Protein AF-A0A929SAN9-F1 (afdb_monomer_lite)

Secondary structure (DSSP, 8-state):
-EEEE-GGGHHHHHHTT--EEEEEETTHHHHH-SSPPEETTEE---EEEEE-PPP-

pLDDT: mean 95.77, std 5.25, range [64.69, 98.62]

Sequence (56 aa):
MIVGTTENNIPFYVKQGFDKYLKTVKNFFVDNYNEELFDGDLKCSDMYYYEKFLKK

Foldseek 3Di:
DKDKDFPVCVVVVVVVAQVAWDDKDFQPCVVPDPDFDDDVPDTGGMITMTDGDDDD

Radius of gyration: 12.28 Å; chains: 1; bounding box: 35×19×30 Å

Structure (mmCIF, N/CA/C/O backbone):
data_AF-A0A929SAN9-F1
#
_entry.id   AF-A0A929SAN9-F1
#
loop_
_atom_site.group_PDB
_atom_site.id
_atom_site.type_symbol
_atom_site.label_atom_id
_atom_site.label_alt_id
_atom_site.label_comp_id
_atom_site.label_asym_id
_atom_site.label_entity_id
_atom_site.label_seq_id
_atom_site.pdbx_PDB_ins_code
_atom_site.Cartn_x
_atom_site.Cartn_y
_atom_site.Cartn_z
_atom_site.occupancy
_atom_site.B_iso_or_equiv
_atom_site.auth_seq_id
_atom_site.auth_comp_id
_atom_site.auth_asym_id
_atom_site.auth_atom_id
_atom_site.pdbx_PDB_model_num
ATOM 1 N N . MET A 1 1 ? -15.435 0.210 5.320 1.00 95.56 1 MET A N 1
ATOM 2 C CA . MET A 1 1 ? -15.030 0.639 3.961 1.00 95.56 1 MET A CA 1
ATOM 3 C C . MET A 1 1 ? -13.570 0.272 3.778 1.00 95.56 1 MET A C 1
ATOM 5 O O . MET A 1 1 ? -12.827 0.451 4.732 1.00 95.56 1 MET A O 1
ATOM 9 N N . ILE A 1 2 ? -13.179 -0.250 2.614 1.00 97.44 2 ILE A N 1
ATOM 10 C CA . ILE A 1 2 ? -11.804 -0.693 2.322 1.00 97.44 2 ILE A CA 1
ATOM 11 C C . ILE A 1 2 ? -11.225 0.198 1.220 1.00 97.44 2 ILE A C 1
ATOM 13 O O . ILE A 1 2 ? -11.957 0.587 0.311 1.00 97.44 2 ILE A O 1
ATOM 17 N N . VAL A 1 3 ? -9.932 0.499 1.301 1.00 97.88 3 VAL A N 1
ATOM 18 C CA . VAL A 1 3 ? -9.165 1.167 0.246 1.00 97.88 3 VAL A CA 1
ATOM 19 C C . VAL A 1 3 ? -7.901 0.371 -0.060 1.00 97.88 3 VAL A C 1
ATOM 21 O O . VAL A 1 3 ? -7.271 -0.147 0.859 1.00 97.88 3 VAL A O 1
ATOM 24 N N . GLY A 1 4 ? -7.564 0.253 -1.345 1.00 97.94 4 GLY A N 1
ATOM 25 C CA . GLY A 1 4 ? -6.250 -0.184 -1.815 1.00 97.94 4 GLY A CA 1
ATOM 26 C C . GLY A 1 4 ? -5.422 1.041 -2.203 1.00 97.94 4 GLY A C 1
ATOM 27 O O . GLY A 1 4 ? -5.948 1.939 -2.858 1.00 97.94 4 GLY A O 1
ATOM 28 N N . THR A 1 5 ? -4.162 1.106 -1.778 1.00 97.50 5 THR A N 1
ATOM 29 C CA . THR A 1 5 ? -3.271 2.245 -2.030 1.00 97.50 5 THR A CA 1
ATOM 30 C C . THR A 1 5 ? -1.833 1.810 -2.319 1.00 97.50 5 THR A C 1
ATOM 32 O O . THR A 1 5 ? -1.427 0.702 -1.962 1.00 97.50 5 THR A O 1
ATOM 35 N N . THR A 1 6 ? -1.059 2.705 -2.941 1.00 96.81 6 THR A N 1
ATOM 36 C CA . THR A 1 6 ? 0.409 2.640 -3.014 1.00 96.81 6 THR A CA 1
ATOM 37 C C . THR A 1 6 ? 1.033 3.035 -1.674 1.00 96.81 6 THR A C 1
ATOM 39 O O . THR A 1 6 ? 0.381 3.683 -0.848 1.00 96.81 6 THR A O 1
ATOM 42 N N . GLU A 1 7 ? 2.296 2.660 -1.467 1.00 95.69 7 GLU A N 1
ATOM 43 C CA . GLU A 1 7 ? 3.043 2.892 -0.223 1.00 95.69 7 GLU A CA 1
ATOM 44 C C . GLU A 1 7 ? 3.109 4.379 0.169 1.00 95.69 7 GLU A C 1
ATOM 46 O O . GLU A 1 7 ? 2.720 4.741 1.281 1.00 95.69 7 GLU A O 1
ATOM 51 N N . ASN A 1 8 ? 3.490 5.259 -0.764 1.00 96.69 8 ASN A N 1
ATOM 52 C CA . ASN A 1 8 ? 3.604 6.703 -0.514 1.00 96.69 8 ASN A CA 1
ATOM 53 C C . ASN A 1 8 ? 2.273 7.368 -0.128 1.00 96.69 8 ASN A C 1
ATOM 55 O O . ASN A 1 8 ? 2.263 8.392 0.555 1.00 96.69 8 ASN A O 1
ATOM 59 N N . ASN A 1 9 ? 1.141 6.777 -0.515 1.00 96.06 9 ASN A N 1
ATOM 60 C CA . ASN A 1 9 ? -0.188 7.306 -0.216 1.00 96.06 9 ASN A CA 1
ATOM 61 C C . ASN A 1 9 ? -0.778 6.785 1.108 1.00 96.06 9 ASN A C 1
ATOM 63 O O . ASN A 1 9 ? -1.799 7.305 1.566 1.00 96.06 9 ASN A O 1
ATOM 67 N N . ILE A 1 10 ? -0.139 5.818 1.782 1.00 97.25 10 ILE A N 1
ATOM 68 C CA . ILE A 1 10 ? -0.601 5.302 3.085 1.00 97.25 10 ILE A CA 1
ATOM 69 C C . ILE A 1 10 ? -0.805 6.432 4.114 1.00 97.25 10 ILE A C 1
ATOM 71 O O . ILE A 1 10 ? -1.887 6.487 4.710 1.00 97.25 10 ILE A O 1
ATOM 75 N N . PRO A 1 11 ? 0.135 7.385 4.315 1.00 97.62 11 PRO A N 1
ATOM 76 C CA . PRO A 1 11 ? -0.045 8.449 5.305 1.00 97.62 11 PRO A CA 1
ATOM 77 C C . PRO A 1 11 ? -1.272 9.329 5.041 1.00 97.62 11 PRO A C 1
ATOM 79 O O . PRO A 1 11 ? -1.901 9.808 5.988 1.00 97.62 11 PRO A O 1
ATOM 82 N N . PHE A 1 12 ? -1.637 9.542 3.772 1.00 97.62 12 PHE A N 1
ATOM 83 C CA . PHE A 1 12 ? -2.849 10.272 3.411 1.00 97.62 12 PHE A CA 1
ATOM 84 C C . PHE A 1 12 ? -4.098 9.511 3.870 1.00 97.62 12 PHE A C 1
ATOM 86 O O . PHE A 1 12 ? -4.928 10.076 4.582 1.00 97.62 12 PHE A O 1
ATOM 93 N N . TYR A 1 13 ? -4.215 8.222 3.539 1.00 97.69 13 TYR A N 1
ATOM 94 C CA . TYR A 1 13 ? -5.390 7.420 3.894 1.00 97.69 13 TYR A CA 1
ATOM 95 C C . TYR A 1 13 ? -5.525 7.175 5.400 1.00 97.69 13 TYR A C 1
ATOM 97 O O . TYR A 1 13 ? -6.642 7.246 5.923 1.00 97.69 13 TYR A O 1
ATOM 105 N N . VAL A 1 14 ? -4.411 7.000 6.116 1.00 97.31 14 VAL A N 1
ATOM 106 C CA . VAL A 1 14 ? -4.406 6.921 7.586 1.00 97.31 14 VAL A CA 1
ATOM 107 C C . VAL A 1 14 ? -4.966 8.209 8.199 1.00 97.31 14 VAL A C 1
ATOM 109 O O . VAL A 1 14 ? -5.844 8.142 9.057 1.00 97.31 14 VAL A O 1
ATOM 112 N N . LYS A 1 15 ? -4.569 9.395 7.704 1.00 97.50 15 LYS A N 1
ATOM 113 C CA . LYS A 1 15 ? -5.147 10.683 8.150 1.00 97.50 15 LYS A CA 1
ATOM 114 C C . LYS A 1 15 ? -6.653 10.800 7.874 1.00 97.50 15 LYS A C 1
ATOM 116 O O . LYS A 1 15 ? -7.3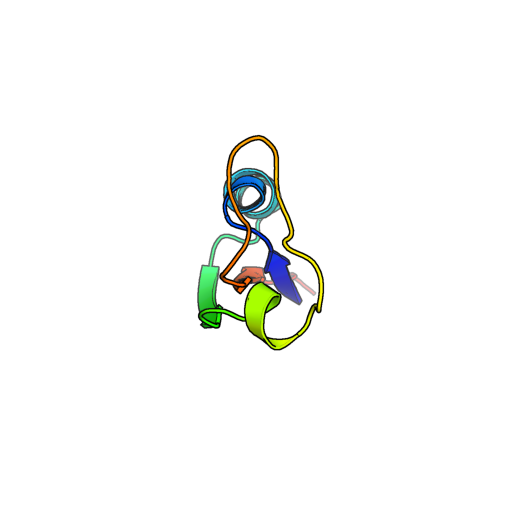46 11.494 8.608 1.00 97.50 15 LYS A O 1
ATOM 121 N N . GLN A 1 16 ? -7.167 10.119 6.848 1.00 96.19 16 GLN A N 1
ATOM 122 C CA . GLN A 1 16 ? -8.602 10.055 6.520 1.00 96.19 16 GLN A CA 1
ATOM 123 C C . GLN A 1 16 ? -9.369 8.963 7.299 1.00 96.19 16 GLN A C 1
ATOM 125 O O . GLN A 1 16 ? -10.549 8.703 7.018 1.00 96.19 16 GLN A O 1
ATOM 130 N N . GLY A 1 17 ? -8.707 8.311 8.260 1.00 96.56 17 GLY A N 1
ATOM 131 C CA . GLY A 1 17 ? -9.281 7.313 9.158 1.00 96.56 17 GLY A CA 1
ATOM 132 C C . GLY A 1 17 ? -9.213 5.870 8.659 1.00 96.56 17 GLY A C 1
ATOM 133 O O . GLY A 1 17 ? -9.824 5.010 9.280 1.00 96.56 17 GLY A O 1
ATOM 134 N N . PHE A 1 18 ? -8.520 5.583 7.552 1.00 97.88 18 PHE A N 1
ATOM 135 C CA . PHE A 1 18 ? -8.208 4.210 7.129 1.00 97.88 18 PHE A CA 1
ATOM 136 C C . PHE A 1 18 ? -6.937 3.729 7.835 1.00 97.88 18 PHE A C 1
ATOM 138 O O . PHE A 1 18 ? -5.873 3.634 7.232 1.00 97.88 18 PHE A O 1
ATOM 145 N N . ASP A 1 19 ? -7.035 3.489 9.138 1.00 96.25 19 ASP A N 1
ATOM 146 C CA . ASP A 1 19 ? -5.904 3.178 10.019 1.00 96.25 19 ASP A CA 1
ATOM 147 C C . ASP A 1 19 ? -5.746 1.681 10.323 1.00 96.25 19 ASP A C 1
ATOM 149 O O . ASP A 1 19 ? -4.696 1.252 10.806 1.00 96.25 19 ASP A O 1
ATOM 153 N N . LYS A 1 20 ? -6.741 0.854 9.989 1.00 97.56 20 LYS A N 1
ATOM 154 C CA . LYS A 1 20 ? -6.664 -0.591 10.187 1.00 97.56 20 LYS A CA 1
ATOM 155 C C . LYS A 1 20 ? -6.116 -1.286 8.947 1.00 97.56 20 LYS A C 1
ATOM 157 O O . LYS A 1 20 ? -6.799 -1.412 7.935 1.00 97.56 20 LYS A O 1
ATOM 162 N N . TYR A 1 21 ? -4.882 -1.770 9.042 1.00 97.88 21 TYR A N 1
ATOM 163 C CA . TYR A 1 21 ? -4.273 -2.610 8.011 1.00 97.88 21 TYR A CA 1
ATOM 164 C C . TYR A 1 21 ? -5.044 -3.929 7.846 1.00 97.88 21 TYR A C 1
ATOM 166 O O . TYR A 1 21 ? -5.384 -4.586 8.832 1.00 97.88 21 TYR A O 1
ATOM 174 N N . LEU A 1 22 ? -5.295 -4.319 6.595 1.00 97.88 22 LEU A N 1
ATOM 175 C CA . LEU A 1 22 ? -5.984 -5.559 6.243 1.00 97.88 22 LEU A CA 1
ATOM 176 C C . LEU A 1 22 ? -5.022 -6.586 5.638 1.00 97.88 22 LEU A C 1
ATOM 178 O O . LEU A 1 22 ? -4.92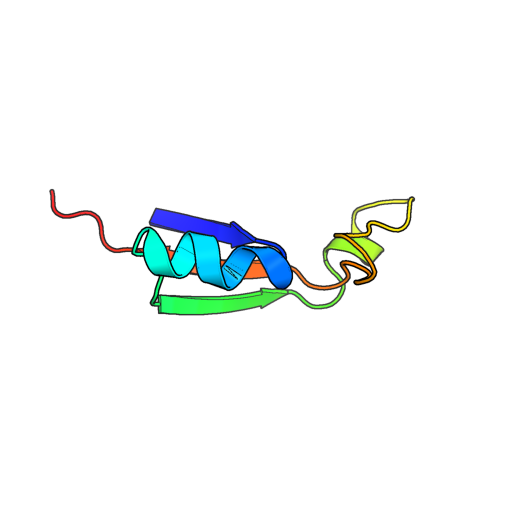0 -7.704 6.137 1.00 97.88 22 LEU A O 1
ATOM 182 N N . LYS A 1 23 ? -4.353 -6.227 4.536 1.00 98.31 23 LYS A N 1
ATOM 183 C CA . LYS A 1 23 ? -3.390 -7.085 3.829 1.00 98.31 23 LYS A CA 1
ATOM 184 C C . LYS A 1 23 ? -2.567 -6.291 2.817 1.00 98.31 23 LYS A C 1
ATOM 186 O O . LYS A 1 23 ? -3.011 -5.253 2.332 1.00 98.31 23 LYS A O 1
ATOM 191 N N . THR A 1 24 ? -1.446 -6.864 2.402 1.00 98.56 24 THR A N 1
ATOM 192 C CA . THR A 1 24 ? -0.678 -6.438 1.231 1.00 98.56 24 THR A CA 1
ATOM 193 C C . THR A 1 24 ? -0.745 -7.531 0.175 1.00 98.56 24 THR A C 1
ATOM 195 O O . THR A 1 24 ? -0.563 -8.709 0.483 1.00 98.56 24 THR A O 1
ATOM 198 N N . VAL A 1 25 ? -1.002 -7.146 -1.072 1.00 98.50 25 VAL A N 1
ATOM 199 C CA . VAL A 1 25 ? -0.868 -8.029 -2.233 1.00 98.50 25 VAL A CA 1
ATOM 200 C C . VAL A 1 25 ? 0.457 -7.696 -2.902 1.00 98.50 25 VAL A C 1
ATOM 202 O O . VAL A 1 25 ? 0.621 -6.604 -3.449 1.00 98.50 25 VAL A O 1
ATOM 205 N N . LYS A 1 26 ? 1.412 -8.621 -2.793 1.00 98.25 26 LYS A N 1
ATOM 206 C CA . LYS A 1 26 ? 2.752 -8.464 -3.361 1.00 98.25 26 LYS A CA 1
ATOM 207 C C . LYS A 1 26 ? 2.700 -8.459 -4.884 1.00 98.25 26 LYS A C 1
ATOM 209 O O . LYS A 1 26 ? 1.907 -9.203 -5.449 1.00 98.25 26 LYS A O 1
ATOM 214 N N . ASN A 1 27 ? 3.526 -7.619 -5.509 1.00 97.50 27 ASN A N 1
ATOM 215 C CA . ASN A 1 27 ? 3.660 -7.470 -6.964 1.00 97.50 27 ASN A CA 1
ATOM 216 C C . ASN A 1 27 ? 2.364 -7.154 -7.723 1.00 97.50 27 ASN A C 1
ATOM 218 O O . ASN A 1 27 ? 2.342 -7.249 -8.944 1.00 97.50 27 ASN A O 1
ATOM 222 N N . PHE A 1 28 ? 1.299 -6.720 -7.042 1.00 98.31 28 PHE A N 1
ATOM 223 C CA . PHE A 1 28 ? 0.018 -6.425 -7.680 1.00 98.31 28 PHE A CA 1
ATOM 224 C C . PHE A 1 28 ? 0.170 -5.521 -8.910 1.00 98.31 28 PHE A C 1
ATOM 226 O O . PHE A 1 28 ? -0.403 -5.806 -9.954 1.00 98.31 28 PHE A O 1
ATOM 233 N N . PHE A 1 29 ? 0.955 -4.451 -8.816 1.00 97.50 29 PHE A N 1
ATOM 234 C CA . PHE A 1 29 ? 1.118 -3.531 -9.938 1.00 97.50 29 PHE A CA 1
ATOM 235 C C . PHE A 1 29 ? 1.976 -4.119 -11.063 1.00 97.50 29 PHE A C 1
ATOM 237 O O . PHE A 1 29 ? 1.666 -3.900 -12.226 1.00 97.50 29 PHE A O 1
ATOM 244 N N . VAL A 1 30 ? 2.991 -4.921 -10.732 1.00 97.12 30 VAL A N 1
ATOM 245 C CA . VAL A 1 30 ? 3.850 -5.596 -11.721 1.00 97.12 30 VAL A CA 1
ATOM 246 C C . VAL A 1 30 ? 3.078 -6.679 -12.478 1.00 97.12 30 VAL A C 1
ATOM 248 O O . VAL A 1 30 ? 3.247 -6.833 -13.680 1.00 97.12 30 VAL A O 1
ATOM 251 N N . ASP A 1 31 ? 2.207 -7.407 -11.784 1.00 98.19 31 ASP A N 1
ATOM 252 C CA . ASP A 1 31 ? 1.473 -8.535 -12.357 1.00 98.19 31 ASP A CA 1
ATOM 253 C C . ASP A 1 31 ? 0.252 -8.090 -13.179 1.00 98.19 31 ASP A C 1
ATOM 255 O O . ASP A 1 31 ? -0.228 -8.838 -14.029 1.00 98.19 31 ASP A O 1
ATOM 259 N N . ASN A 1 32 ? -0.286 -6.892 -12.911 1.00 97.81 32 ASN A N 1
ATOM 260 C CA . ASN A 1 32 ? -1.539 -6.414 -13.514 1.00 97.81 32 ASN A CA 1
ATOM 261 C C . ASN A 1 32 ? -1.352 -5.272 -14.525 1.00 97.81 32 ASN A C 1
ATOM 263 O O . ASN A 1 32 ? -2.310 -4.931 -15.221 1.00 97.81 32 ASN A O 1
ATOM 267 N N . TYR A 1 33 ? -0.159 -4.681 -14.626 1.00 96.88 33 TYR A N 1
ATOM 268 C CA . TYR A 1 33 ? 0.139 -3.604 -15.570 1.00 96.88 33 TYR A CA 1
ATOM 269 C C . TYR A 1 33 ? 1.378 -3.948 -16.395 1.00 96.88 33 TYR A C 1
ATOM 271 O O . TYR A 1 33 ? 2.379 -4.421 -15.870 1.00 96.88 33 TYR A O 1
ATOM 279 N N . ASN A 1 34 ? 1.313 -3.682 -17.702 1.00 96.94 34 ASN A N 1
ATOM 280 C CA . ASN A 1 34 ? 2.434 -3.941 -18.614 1.00 96.94 34 ASN A CA 1
ATOM 281 C C . ASN A 1 34 ? 3.575 -2.925 -18.450 1.00 96.94 34 ASN A C 1
ATOM 283 O O . ASN A 1 34 ? 4.711 -3.210 -18.821 1.00 96.94 34 ASN A O 1
ATOM 287 N N . GLU A 1 35 ? 3.261 -1.733 -17.945 1.00 96.00 35 GLU A N 1
ATOM 288 C CA . GLU A 1 35 ? 4.218 -0.650 -17.736 1.00 96.00 35 GLU A CA 1
ATOM 289 C C . GLU A 1 35 ? 4.613 -0.557 -16.265 1.00 96.00 35 GLU A C 1
ATOM 291 O O . GLU A 1 35 ? 3.811 -0.814 -15.364 1.00 96.00 35 GLU A O 1
ATOM 296 N N . GLU A 1 36 ? 5.856 -0.150 -16.020 1.00 95.56 36 GLU A N 1
ATOM 297 C CA . GLU A 1 36 ? 6.315 0.127 -14.667 1.00 95.56 36 GLU A CA 1
ATOM 298 C C . GLU A 1 36 ? 5.662 1.405 -14.137 1.00 95.56 36 GLU A C 1
ATOM 300 O O . GLU A 1 36 ? 5.721 2.466 -14.759 1.00 95.56 36 GLU A O 1
ATOM 305 N N . LEU A 1 37 ? 5.054 1.301 -12.957 1.00 96.12 37 LEU A N 1
ATOM 306 C CA . LEU A 1 37 ? 4.414 2.425 -12.2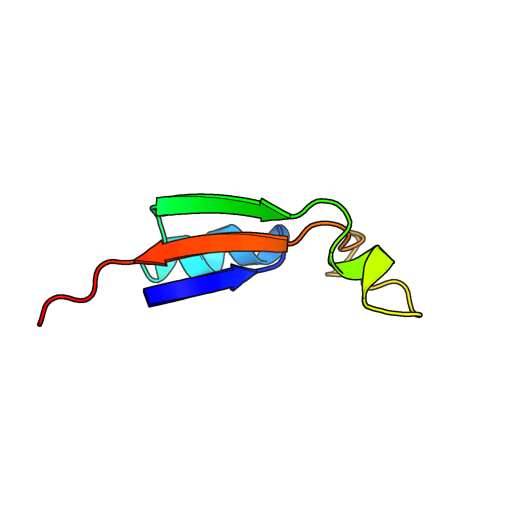88 1.00 96.12 37 LEU A CA 1
ATOM 307 C C . LEU A 1 37 ? 5.355 3.009 -11.236 1.00 96.12 37 LEU A C 1
ATOM 309 O O . LEU A 1 37 ? 5.931 2.272 -10.435 1.00 96.12 37 LEU A O 1
ATOM 313 N N . PHE A 1 38 ? 5.461 4.336 -11.212 1.00 95.44 38 PHE A N 1
ATOM 314 C CA . PHE A 1 38 ? 6.281 5.076 -10.256 1.00 95.44 38 PHE A CA 1
ATOM 315 C C . PHE A 1 38 ? 5.460 6.159 -9.551 1.00 95.44 38 PHE A C 1
ATOM 317 O O . PHE A 1 38 ? 4.637 6.834 -10.170 1.00 95.44 38 PHE A O 1
ATOM 324 N N . ASP A 1 39 ? 5.698 6.320 -8.253 1.00 92.12 39 ASP A N 1
ATOM 325 C CA . ASP A 1 39 ? 5.152 7.375 -7.399 1.00 92.12 39 ASP A CA 1
ATOM 326 C C . ASP A 1 39 ? 6.337 8.193 -6.861 1.00 92.12 39 ASP A C 1
ATOM 328 O O . ASP A 1 39 ? 6.981 7.828 -5.874 1.00 92.12 39 ASP A O 1
ATOM 332 N N . GLY A 1 40 ? 6.711 9.245 -7.596 1.00 91.50 40 GLY A N 1
ATOM 333 C CA . GLY A 1 40 ? 8.012 9.900 -7.434 1.00 91.50 40 GLY A CA 1
ATOM 334 C C . GLY A 1 40 ? 9.151 8.964 -7.848 1.00 91.50 40 GLY A C 1
ATOM 335 O O . GLY A 1 40 ? 9.105 8.373 -8.923 1.00 91.50 40 GLY A O 1
ATOM 336 N N . ASP A 1 41 ? 10.148 8.800 -6.979 1.00 94.75 41 ASP A N 1
ATOM 337 C CA . ASP A 1 41 ? 11.285 7.896 -7.210 1.00 94.75 41 ASP A CA 1
ATOM 338 C C . ASP A 1 41 ? 10.993 6.438 -6.798 1.00 94.75 41 ASP A C 1
ATOM 340 O O . ASP A 1 41 ? 11.827 5.549 -6.987 1.00 94.75 41 ASP A O 1
ATOM 344 N N . LEU A 1 42 ? 9.820 6.166 -6.213 1.00 93.81 42 LEU A N 1
ATOM 345 C CA . LEU A 1 42 ? 9.446 4.835 -5.744 1.00 93.81 42 LEU A CA 1
ATOM 346 C C . LEU A 1 42 ? 8.738 4.052 -6.851 1.00 93.81 42 LEU A C 1
ATOM 348 O O . LEU A 1 42 ? 7.678 4.456 -7.326 1.00 93.81 42 LEU A O 1
ATOM 352 N N . LYS A 1 43 ? 9.272 2.880 -7.206 1.00 95.38 43 LYS A N 1
ATOM 353 C CA . LYS A 1 43 ? 8.567 1.922 -8.063 1.00 95.38 43 LYS A CA 1
ATOM 354 C C . LYS A 1 43 ? 7.417 1.273 -7.290 1.00 95.38 43 LYS A C 1
ATOM 356 O O . LYS A 1 43 ? 7.638 0.583 -6.297 1.00 95.38 43 LYS A O 1
ATOM 361 N N . CYS A 1 44 ? 6.195 1.440 -7.777 1.00 96.69 44 CYS A N 1
ATOM 362 C CA . CYS A 1 44 ? 5.004 0.809 -7.224 1.00 96.69 44 CYS A CA 1
ATOM 363 C C . CYS A 1 44 ? 4.966 -0.669 -7.626 1.00 96.69 44 CYS A C 1
ATOM 365 O O . CYS A 1 44 ? 4.677 -0.993 -8.775 1.00 96.69 44 CYS A O 1
ATOM 367 N N . SER A 1 45 ? 5.233 -1.573 -6.682 1.00 97.25 45 SER A N 1
ATOM 368 C CA . SER A 1 45 ? 5.097 -3.022 -6.892 1.00 97.25 45 SER A CA 1
ATOM 369 C C . SER A 1 45 ? 3.892 -3.609 -6.162 1.00 97.25 45 SER A C 1
ATOM 371 O O . SER A 1 45 ? 3.109 -4.356 -6.747 1.00 97.25 45 SER A O 1
ATOM 373 N N . ASP A 1 46 ? 3.710 -3.241 -4.897 1.00 98.31 46 ASP A N 1
ATOM 374 C CA . ASP A 1 46 ? 2.744 -3.855 -3.989 1.00 98.31 46 ASP A CA 1
ATOM 375 C C . ASP A 1 46 ? 1.488 -2.995 -3.801 1.00 98.31 46 ASP A C 1
ATOM 377 O O . ASP A 1 46 ? 1.557 -1.768 -3.787 1.00 98.31 46 ASP A O 1
ATOM 381 N N . MET A 1 47 ? 0.340 -3.640 -3.574 1.00 98.19 47 MET A N 1
ATOM 382 C CA . MET A 1 47 ? -0.919 -2.977 -3.209 1.00 98.19 47 MET A CA 1
ATOM 383 C C . MET A 1 47 ? -1.222 -3.176 -1.720 1.00 98.19 47 MET A C 1
ATOM 385 O O . MET A 1 47 ? -1.282 -4.314 -1.247 1.00 98.19 47 MET A O 1
ATOM 389 N N . TYR A 1 48 ? -1.489 -2.090 -0.993 1.00 98.44 48 TYR A N 1
ATOM 390 C CA . TYR A 1 48 ? -1.749 -2.103 0.450 1.00 98.44 48 TYR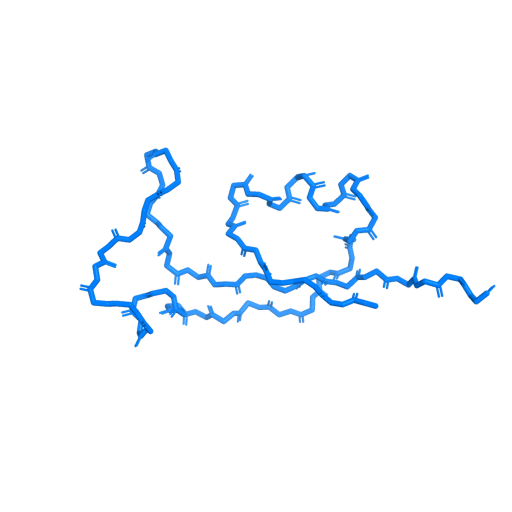 A CA 1
ATOM 391 C C . TYR A 1 48 ? -3.217 -1.815 0.736 1.00 98.44 48 TYR A C 1
ATOM 393 O O . TYR A 1 48 ? -3.745 -0.789 0.314 1.00 98.44 48 TYR A O 1
ATOM 401 N N . TYR A 1 49 ? -3.877 -2.704 1.475 1.00 98.62 49 TYR A N 1
ATOM 402 C CA . TYR A 1 49 ? -5.281 -2.558 1.834 1.00 98.62 49 TYR A CA 1
ATOM 403 C C . TYR A 1 49 ? -5.447 -2.120 3.285 1.00 98.62 49 TYR A C 1
ATOM 405 O O . TYR A 1 49 ? -4.948 -2.779 4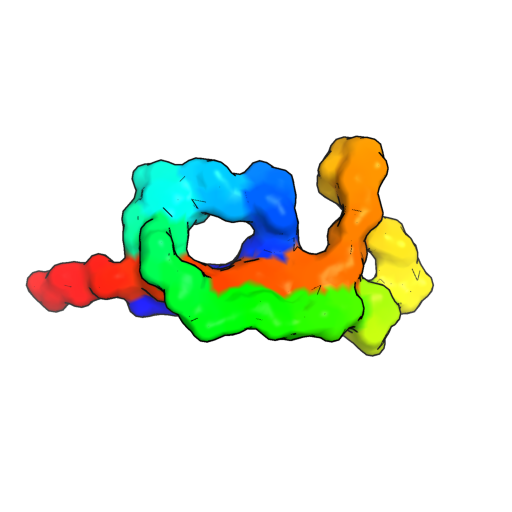.201 1.00 98.62 49 TYR A O 1
ATOM 413 N N . TYR A 1 50 ? -6.221 -1.055 3.478 1.00 98.50 50 TYR A N 1
ATOM 414 C CA . TYR A 1 50 ? -6.633 -0.542 4.781 1.00 98.50 50 TYR A CA 1
ATOM 415 C C . TYR A 1 50 ? -8.152 -0.445 4.856 1.00 98.50 50 TYR A C 1
ATOM 417 O O . TYR A 1 50 ? -8.834 -0.234 3.850 1.00 98.50 50 TYR A O 1
ATOM 425 N N . GLU A 1 51 ? -8.695 -0.569 6.058 1.00 97.62 51 GLU A N 1
ATOM 426 C CA . GLU A 1 51 ? -10.112 -0.397 6.323 1.00 97.62 51 GLU A CA 1
ATOM 427 C C . GLU A 1 51 ? -10.377 0.735 7.313 1.00 97.62 51 GLU A C 1
ATOM 429 O O . GLU A 1 51 ? -9.582 1.013 8.208 1.00 97.62 51 GLU A O 1
ATOM 434 N N . LYS A 1 52 ? -11.536 1.375 7.143 1.00 95.81 52 LYS A N 1
ATOM 435 C CA . LYS A 1 52 ? -12.134 2.254 8.145 1.00 95.81 52 LYS A CA 1
ATOM 436 C C . LYS A 1 52 ? -13.550 1.832 8.472 1.00 95.81 52 LYS A C 1
ATOM 438 O O . LYS A 1 52 ? -14.333 1.468 7.579 1.00 95.81 52 LYS A O 1
ATOM 443 N N . PHE A 1 53 ? -13.900 1.938 9.745 1.00 92.56 53 PHE A N 1
ATOM 444 C CA . PHE A 1 53 ? -15.272 1.771 10.197 1.00 92.56 53 PHE A CA 1
ATOM 445 C C . PHE A 1 53 ? -16.068 3.036 9.882 1.00 92.56 53 PHE A C 1
ATOM 447 O O . PHE A 1 53 ? -15.698 4.137 10.282 1.00 92.56 53 PHE A O 1
ATOM 454 N N . LEU A 1 54 ? -17.174 2.878 9.160 1.00 85.94 54 LEU A N 1
ATOM 455 C CA . LEU A 1 54 ? -18.160 3.941 9.009 1.00 85.94 54 LEU A CA 1
ATOM 456 C C . LEU A 1 54 ? -19.173 3.772 10.141 1.00 85.94 54 LEU A C 1
ATOM 458 O O . LEU A 1 54 ? -19.753 2.693 10.283 1.00 85.94 54 LEU A O 1
ATOM 462 N N . LYS A 1 55 ? -19.362 4.808 10.962 1.00 78.94 55 LYS A N 1
ATOM 463 C CA . LYS A 1 55 ? -20.508 4.849 11.875 1.00 78.94 55 LYS A CA 1
ATOM 464 C C . LYS A 1 55 ? -21.766 5.018 11.017 1.00 78.94 55 LYS A C 1
ATOM 466 O O . LYS A 1 55 ? -21.745 5.816 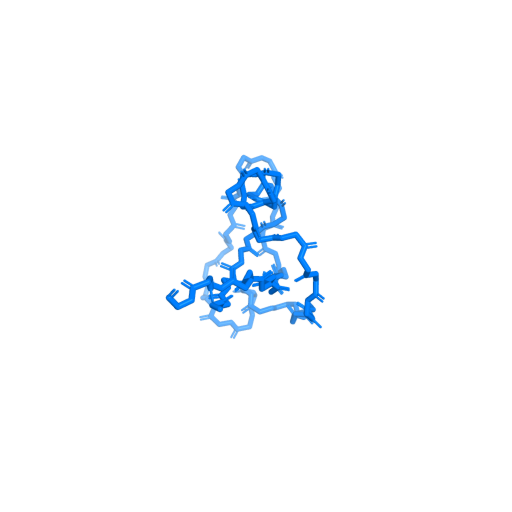10.081 1.00 78.94 55 LYS A O 1
ATOM 471 N N . LYS A 1 56 ? -22.777 4.187 11.281 1.00 64.69 56 LYS A N 1
ATOM 472 C CA . LYS A 1 56 ? -24.093 4.273 10.634 1.00 64.69 56 LYS A CA 1
ATOM 473 C C . LYS A 1 56 ? -24.804 5.564 11.013 1.00 64.69 56 LYS A C 1
ATOM 475 O O . LYS A 1 56 ? -24.576 6.023 12.155 1.00 64.69 56 LYS A O 1
#